Protein AF-A0A953PPV0-F1 (afdb_monomer_lite)

pLDDT: mean 80.87, std 15.38, range [53.09, 97.94]

Sequence (63 aa):
MRNGLLIAAVSAAIAIAGGRLSSQAQPDRVDFARDVQPILRQNCVGCHGPTVQQSRLRLDRRA

Radius of gyration: 28.99 Å; chains: 1; bounding box: 55×26×69 Å

Foldseek 3Di:
DVVVVVVVVVVVVCVVPPDPPPPPPDPPDDDCVPHPLVVCVVPPCVQCHPVHNPPVHHPPDDD

Secondary structure (DSSP, 8-state):
-HHHHHHHHHHHHHHHHS-------PPPPPPIIIIIHHHHHHHTTTTBSSS-BGGG---SS--

Structure (mmCIF, N/CA/C/O backbone):
data_AF-A0A953PPV0-F1
#
_entry.id   AF-A0A953PPV0-F1
#
loop_
_atom_site.group_PDB
_atom_site.id
_atom_site.type_symbol
_atom_site.label_atom_id
_atom_site.label_alt_id
_atom_site.label_comp_id
_atom_site.label_asym_id
_atom_site.label_entity_id
_atom_site.label_seq_id
_atom_site.pdbx_PDB_ins_code
_atom_site.Cartn_x
_atom_site.Cartn_y
_atom_site.Cartn_z
_atom_site.occupancy
_atom_site.B_iso_or_equiv
_atom_site.auth_seq_id
_atom_site.auth_comp_id
_atom_site.auth_asym_id
_atom_site.auth_atom_id
_atom_site.pdbx_PDB_model_num
ATOM 1 N N . MET A 1 1 ? 34.676 18.568 -56.292 1.00 59.94 1 MET A N 1
ATOM 2 C CA . MET A 1 1 ? 34.559 17.088 -56.314 1.00 59.94 1 MET A CA 1
ATOM 3 C C . MET A 1 1 ? 35.097 16.451 -55.031 1.00 59.94 1 MET A C 1
ATOM 5 O O . MET A 1 1 ? 34.367 15.716 -54.386 1.00 59.94 1 MET A O 1
ATOM 9 N N . ARG A 1 2 ? 36.327 16.781 -54.602 1.00 62.31 2 ARG A N 1
ATOM 10 C CA . ARG A 1 2 ? 36.992 16.188 -53.421 1.00 62.31 2 ARG A CA 1
ATOM 11 C C . ARG A 1 2 ? 36.306 16.481 -52.071 1.00 62.31 2 ARG A C 1
ATOM 13 O O . ARG A 1 2 ? 36.256 15.605 -51.219 1.00 62.31 2 ARG A O 1
ATOM 20 N N . ASN A 1 3 ? 35.686 17.654 -51.917 1.00 53.09 3 ASN A N 1
ATOM 21 C CA . ASN A 1 3 ? 34.978 18.032 -50.681 1.00 53.09 3 ASN A CA 1
ATOM 22 C C . ASN A 1 3 ? 33.613 17.338 -50.517 1.00 53.09 3 ASN A C 1
ATOM 24 O O . ASN A 1 3 ? 33.165 17.148 -49.394 1.00 53.09 3 ASN A O 1
ATOM 28 N N . GLY A 1 4 ? 32.969 16.920 -51.615 1.00 62.31 4 GLY A N 1
ATOM 29 C CA . GLY A 1 4 ? 31.684 16.207 -51.557 1.00 62.31 4 GLY A CA 1
ATOM 30 C C . GLY A 1 4 ? 31.824 14.778 -51.028 1.00 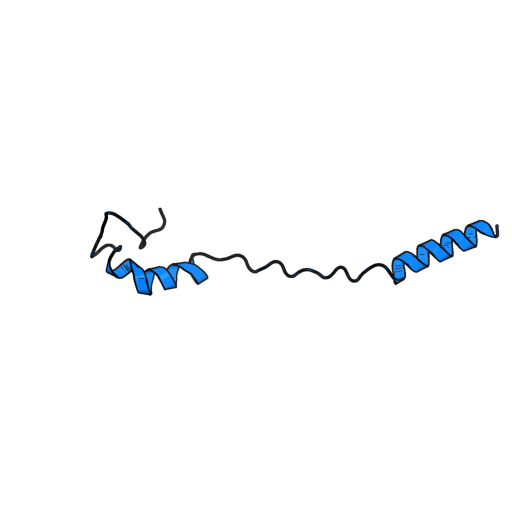62.31 4 GLY A C 1
ATOM 31 O O . GLY A 1 4 ? 30.951 14.293 -50.318 1.00 62.31 4 GLY A O 1
ATOM 32 N N . LEU A 1 5 ? 32.966 14.138 -51.304 1.00 67.56 5 LEU A N 1
ATOM 33 C CA . LEU A 1 5 ? 33.280 12.795 -50.813 1.00 67.56 5 LEU A CA 1
ATOM 34 C C . LEU A 1 5 ? 33.551 12.784 -49.299 1.00 67.56 5 LEU A C 1
ATOM 36 O O . LEU A 1 5 ? 33.156 11.852 -48.606 1.00 67.56 5 LEU A O 1
ATOM 40 N N . LEU A 1 6 ? 34.174 13.847 -48.778 1.00 67.12 6 LEU A N 1
ATOM 41 C CA . LEU A 1 6 ? 34.449 13.993 -47.347 1.00 67.12 6 LEU A CA 1
ATOM 42 C C . LEU A 1 6 ? 33.168 14.223 -46.536 1.00 67.12 6 LEU A C 1
ATOM 44 O O . LEU A 1 6 ? 33.008 13.627 -45.477 1.00 67.12 6 LEU A O 1
ATOM 48 N N . ILE A 1 7 ? 32.230 15.023 -47.054 1.00 66.31 7 ILE A N 1
ATOM 49 C CA . ILE A 1 7 ? 30.929 15.247 -46.404 1.00 66.31 7 ILE A CA 1
ATOM 50 C C . ILE A 1 7 ? 30.138 13.933 -4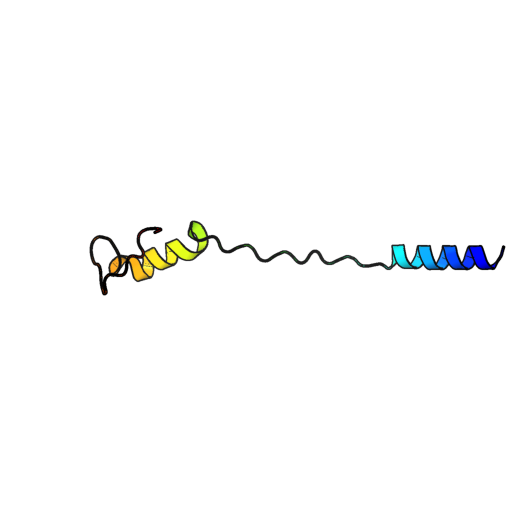6.335 1.00 66.31 7 ILE A C 1
ATOM 52 O O . ILE A 1 7 ? 29.662 13.567 -45.264 1.00 66.31 7 ILE A O 1
ATOM 56 N N . ALA A 1 8 ? 30.076 13.177 -47.437 1.00 63.50 8 ALA A N 1
ATOM 57 C CA . ALA A 1 8 ? 29.380 11.890 -47.478 1.00 63.50 8 ALA A CA 1
ATOM 58 C C . ALA A 1 8 ? 29.982 10.846 -46.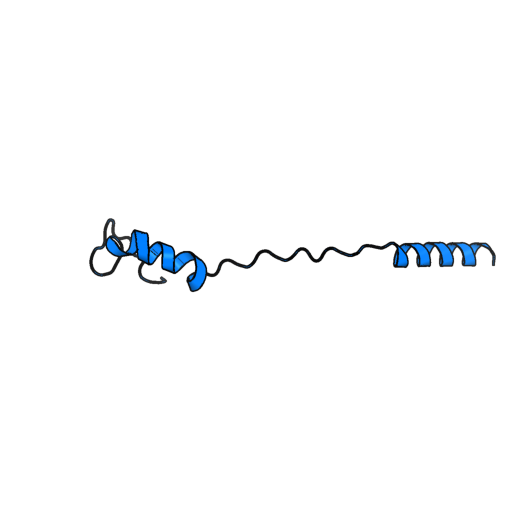514 1.00 63.50 8 ALA A C 1
ATOM 60 O O . ALA A 1 8 ? 29.242 10.114 -45.856 1.00 63.50 8 ALA A O 1
ATOM 61 N N . ALA A 1 9 ? 31.312 10.803 -46.384 1.00 62.66 9 ALA A N 1
ATOM 62 C CA . ALA A 1 9 ? 31.997 9.886 -45.472 1.00 62.66 9 ALA A CA 1
ATOM 63 C C . ALA A 1 9 ? 31.736 10.214 -43.989 1.00 62.66 9 ALA A C 1
ATOM 65 O O . ALA A 1 9 ? 31.530 9.307 -43.182 1.00 62.66 9 ALA A O 1
ATOM 66 N N . VAL A 1 10 ? 31.684 11.502 -43.629 1.00 63.59 10 VAL A N 1
ATOM 67 C CA . VAL A 1 10 ? 31.383 11.942 -42.255 1.00 63.59 10 VAL A CA 1
ATOM 68 C C . VAL A 1 10 ? 29.924 11.647 -41.887 1.00 63.59 10 VAL A C 1
ATOM 70 O O . VAL A 1 10 ? 29.656 11.164 -40.788 1.00 63.59 10 VAL A O 1
ATOM 73 N N . SER A 1 11 ? 28.979 11.853 -42.810 1.00 61.22 11 SER A N 1
ATOM 74 C CA . SER A 1 11 ? 27.563 11.519 -42.597 1.00 61.22 11 SER A CA 1
ATOM 75 C C . SER A 1 11 ? 27.331 10.016 -42.409 1.00 61.22 11 SER A C 1
ATOM 77 O O . SER A 1 11 ? 26.546 9.618 -41.549 1.00 61.22 11 SER A O 1
ATOM 79 N N . ALA A 1 12 ? 28.043 9.173 -43.164 1.00 60.00 12 ALA A N 1
ATOM 80 C CA . ALA A 1 12 ? 27.961 7.720 -43.031 1.00 60.00 12 ALA A CA 1
ATOM 81 C C . ALA A 1 12 ? 28.530 7.214 -41.691 1.00 60.00 12 ALA A C 1
ATOM 83 O O . ALA A 1 12 ? 27.969 6.299 -41.092 1.00 60.00 12 ALA A O 1
ATOM 84 N N . ALA A 1 13 ? 29.594 7.838 -41.172 1.00 59.47 13 ALA A N 1
ATOM 85 C CA . ALA A 1 13 ? 30.186 7.468 -39.884 1.00 59.47 13 ALA A CA 1
ATOM 86 C C . ALA A 1 13 ? 29.250 7.750 -38.689 1.00 59.47 13 ALA A C 1
ATOM 88 O O . ALA A 1 13 ? 29.187 6.955 -37.751 1.00 59.47 13 ALA A O 1
ATOM 89 N N . ILE A 1 14 ? 28.471 8.837 -38.742 1.00 60.94 14 ILE A N 1
ATOM 90 C CA . ILE A 1 14 ? 27.501 9.200 -37.693 1.00 60.94 14 ILE A CA 1
ATOM 91 C C . ILE A 1 14 ? 26.344 8.188 -37.623 1.00 60.94 14 ILE A C 1
ATOM 93 O O . ILE A 1 14 ? 25.886 7.860 -36.531 1.00 60.94 14 ILE A O 1
ATOM 97 N N . ALA A 1 15 ? 25.909 7.635 -38.759 1.00 59.84 15 ALA A N 1
ATOM 98 C CA . ALA A 1 15 ? 24.843 6.630 -38.801 1.00 59.84 15 ALA A CA 1
ATOM 99 C C . ALA A 1 15 ? 25.279 5.251 -38.263 1.00 59.84 15 ALA A C 1
ATOM 101 O O . ALA A 1 15 ? 24.452 4.504 -37.749 1.00 59.84 15 ALA A O 1
ATOM 102 N N . ILE A 1 16 ? 26.572 4.918 -38.355 1.00 59.97 16 ILE A N 1
ATOM 103 C CA . ILE A 1 16 ? 27.125 3.628 -37.902 1.00 59.97 16 ILE A CA 1
ATOM 104 C C . ILE A 1 16 ? 27.504 3.676 -36.409 1.00 59.97 16 ILE A C 1
ATOM 106 O O . ILE A 1 16 ? 27.401 2.668 -35.712 1.00 59.97 16 ILE A O 1
ATOM 110 N N . ALA A 1 17 ? 27.899 4.849 -35.898 1.00 61.41 17 ALA A N 1
ATOM 111 C CA . ALA A 1 17 ? 28.259 5.068 -34.492 1.00 61.41 17 ALA A CA 1
ATOM 112 C C . ALA A 1 17 ? 27.101 5.608 -33.621 1.00 61.41 17 ALA A C 1
ATOM 114 O O . ALA A 1 17 ? 27.214 5.669 -32.395 1.00 61.41 17 ALA A O 1
ATOM 115 N N . GLY A 1 18 ? 25.986 6.003 -34.241 1.00 59.81 18 GLY A N 1
ATOM 116 C CA . GLY A 1 18 ? 24.822 6.604 -33.599 1.00 59.81 18 GLY A CA 1
ATOM 117 C C . GLY A 1 18 ? 23.973 5.606 -32.820 1.00 59.81 18 GLY A C 1
ATOM 118 O O . GLY A 1 18 ? 22.923 5.189 -33.289 1.00 59.81 18 GLY A O 1
ATOM 119 N N . GLY A 1 19 ? 24.434 5.268 -31.616 1.00 60.34 19 GLY A N 1
ATOM 120 C CA . GLY A 1 19 ? 23.599 4.982 -30.452 1.00 60.34 19 GLY A CA 1
ATOM 121 C C . GLY A 1 19 ? 22.584 3.850 -30.603 1.00 60.34 19 GLY A C 1
ATOM 122 O O . GLY A 1 19 ? 21.471 4.037 -31.087 1.00 60.34 19 GLY A O 1
ATOM 123 N N . ARG A 1 20 ? 22.891 2.704 -29.985 1.00 66.81 20 ARG A N 1
ATOM 124 C CA . ARG A 1 20 ? 21.837 1.892 -29.365 1.00 66.81 20 ARG A CA 1
ATOM 125 C C . ARG A 1 20 ? 21.127 2.819 -28.378 1.00 66.81 20 ARG A C 1
ATOM 127 O O . ARG A 1 20 ? 21.630 3.043 -27.281 1.00 66.81 20 ARG A O 1
ATOM 134 N N . LEU A 1 21 ? 20.013 3.419 -28.788 1.00 65.56 21 LEU A N 1
ATOM 135 C CA . LEU A 1 21 ? 19.133 4.120 -27.873 1.00 65.56 21 LEU A CA 1
ATOM 136 C C . LEU A 1 21 ? 18.642 3.037 -26.918 1.00 65.56 21 LEU A C 1
ATOM 138 O O . LEU A 1 21 ? 17.832 2.194 -27.303 1.00 65.56 21 LEU A O 1
ATOM 142 N N . SER A 1 22 ? 19.239 2.971 -25.726 1.00 69.62 22 SER A N 1
ATOM 143 C CA . SER A 1 22 ? 18.787 2.071 -24.677 1.00 69.62 22 SER A CA 1
ATOM 144 C C . SER A 1 22 ? 17.301 2.331 -24.510 1.00 69.62 22 SER A C 1
ATOM 146 O O . SER A 1 22 ? 16.904 3.415 -24.078 1.00 69.62 22 SER A O 1
ATOM 148 N N . SER A 1 23 ? 16.477 1.369 -24.927 1.00 69.88 23 SER A N 1
ATOM 149 C CA . SER A 1 23 ? 15.062 1.375 -24.603 1.00 69.88 23 SER A CA 1
ATOM 150 C C . SER A 1 23 ? 15.018 1.244 -23.091 1.00 69.88 23 SER A C 1
ATOM 152 O O . SER A 1 23 ? 15.222 0.163 -22.543 1.00 69.88 23 SER A O 1
ATOM 154 N N . GLN A 1 24 ? 14.919 2.383 -22.408 1.00 72.69 24 GLN A N 1
ATOM 155 C CA . GLN A 1 24 ? 14.723 2.398 -20.973 1.00 72.69 24 GLN A CA 1
ATOM 156 C C . GLN A 1 24 ? 13.379 1.716 -20.769 1.00 72.69 24 GLN A C 1
ATOM 158 O O . GLN A 1 24 ? 12.348 2.271 -21.153 1.00 72.69 24 GLN A O 1
ATOM 163 N N . ALA A 1 25 ? 13.410 0.477 -20.274 1.00 73.88 25 ALA A N 1
ATOM 164 C CA . ALA A 1 25 ? 12.206 -0.242 -19.910 1.00 73.88 25 ALA A CA 1
ATOM 165 C C . ALA A 1 25 ? 11.435 0.675 -18.964 1.00 73.88 25 ALA A C 1
ATOM 167 O O . ALA A 1 25 ? 11.927 1.039 -17.894 1.00 73.88 25 ALA A O 1
ATOM 168 N N . GLN A 1 26 ? 10.279 1.145 -19.423 1.00 75.94 26 GLN A N 1
ATOM 169 C CA . GLN A 1 26 ? 9.458 2.015 -18.610 1.00 75.94 26 GLN A CA 1
ATOM 170 C C . GLN A 1 26 ? 9.051 1.188 -17.389 1.00 75.94 26 GLN A C 1
ATOM 172 O O . GLN A 1 26 ? 8.602 0.057 -17.584 1.00 75.94 26 GLN A O 1
ATOM 177 N N . PRO A 1 27 ? 9.249 1.690 -16.158 1.00 78.06 27 PRO A N 1
ATOM 178 C CA . PRO A 1 27 ? 8.891 0.927 -14.975 1.00 78.06 27 PRO A CA 1
ATOM 179 C C . PRO A 1 27 ? 7.429 0.504 -15.090 1.00 78.06 27 PRO A C 1
ATOM 181 O O . PRO A 1 27 ? 6.579 1.312 -15.491 1.00 78.06 27 PRO A O 1
ATOM 184 N N . ASP A 1 28 ? 7.162 -0.768 -14.784 1.00 88.19 28 ASP A N 1
ATOM 185 C CA . ASP A 1 28 ? 5.809 -1.304 -14.819 1.00 88.19 28 ASP A CA 1
ATOM 186 C C . ASP A 1 28 ? 4.904 -0.394 -13.996 1.00 88.19 28 ASP A C 1
ATOM 188 O O . ASP A 1 28 ? 5.205 -0.037 -12.852 1.00 88.19 28 ASP A O 1
ATOM 192 N N . ARG A 1 29 ? 3.792 0.028 -14.602 1.00 92.06 29 ARG A N 1
ATOM 193 C CA . ARG A 1 29 ? 2.828 0.851 -13.882 1.00 92.06 29 ARG A CA 1
ATOM 194 C C . ARG A 1 29 ? 2.280 0.041 -12.716 1.00 92.06 29 ARG A C 1
ATOM 196 O O . ARG A 1 29 ? 1.907 -1.119 -12.881 1.00 92.06 29 ARG A O 1
ATOM 203 N N . VAL A 1 30 ? 2.211 0.692 -11.560 1.00 93.38 30 VAL A N 1
ATOM 204 C CA . VAL A 1 30 ? 1.548 0.133 -10.385 1.00 93.38 30 VAL A CA 1
ATOM 205 C C . VAL A 1 30 ? 0.078 -0.082 -10.723 1.00 93.38 30 VAL A C 1
ATOM 207 O O . VAL A 1 30 ? -0.618 0.854 -11.125 1.00 93.38 30 VAL A O 1
ATOM 210 N N . ASP A 1 31 ? -0.385 -1.311 -10.542 1.00 94.00 31 ASP A N 1
ATOM 211 C CA . ASP A 1 31 ? -1.781 -1.687 -10.682 1.00 94.00 31 ASP A CA 1
ATOM 212 C C . ASP A 1 31 ? -2.410 -1.827 -9.296 1.00 94.00 31 ASP A C 1
ATOM 214 O O . ASP A 1 31 ? -1.937 -2.570 -8.440 1.00 94.00 31 ASP A O 1
ATOM 218 N N . PHE A 1 32 ? -3.501 -1.105 -9.049 1.00 93.69 32 PHE A N 1
ATOM 219 C CA . PHE A 1 32 ? -4.110 -1.086 -7.721 1.00 93.69 32 PHE A CA 1
ATOM 220 C C . PHE A 1 32 ? -4.628 -2.466 -7.293 1.00 93.69 32 PHE A C 1
ATOM 222 O O . PHE A 1 32 ? -4.489 -2.828 -6.126 1.00 93.69 32 PHE A O 1
ATOM 229 N N . ALA A 1 33 ? -5.238 -3.228 -8.204 1.00 94.38 33 ALA A N 1
ATOM 230 C CA . ALA A 1 33 ? -5.853 -4.508 -7.868 1.00 94.38 33 ALA A CA 1
ATOM 231 C C . ALA A 1 33 ? -4.794 -5.584 -7.588 1.00 94.38 33 ALA A C 1
ATOM 233 O O . ALA A 1 33 ? -4.936 -6.355 -6.640 1.00 94.38 33 ALA A O 1
ATOM 234 N N . ARG A 1 34 ? -3.719 -5.602 -8.380 1.00 95.62 34 ARG A N 1
ATOM 235 C CA . ARG A 1 34 ? -2.594 -6.529 -8.234 1.00 95.62 34 ARG A CA 1
ATOM 236 C C . ARG A 1 34 ? -1.680 -6.150 -7.071 1.00 95.62 34 ARG A C 1
ATOM 238 O O . ARG A 1 34 ? -1.323 -7.021 -6.283 1.00 95.62 34 ARG A O 1
ATOM 245 N N . ASP A 1 35 ? -1.325 -4.871 -6.952 1.00 96.44 35 ASP A N 1
ATOM 246 C CA . ASP A 1 35 ? -0.194 -4.442 -6.120 1.00 96.44 35 ASP A CA 1
ATOM 247 C C . ASP A 1 35 ? -0.632 -3.855 -4.767 1.00 96.44 35 ASP A C 1
ATOM 249 O O . ASP A 1 35 ? 0.042 -4.055 -3.761 1.00 96.44 35 ASP A O 1
ATOM 253 N N . VAL A 1 36 ? -1.771 -3.153 -4.699 1.00 95.00 36 VAL A N 1
ATOM 254 C CA . VAL A 1 36 ? -2.182 -2.399 -3.493 1.00 95.00 36 VAL A CA 1
ATOM 255 C C . VAL A 1 36 ? -3.292 -3.102 -2.714 1.00 95.00 36 VAL A C 1
ATOM 257 O O . VAL A 1 36 ? -3.223 -3.239 -1.490 1.00 95.00 36 VAL A O 1
ATOM 260 N N . GLN A 1 37 ? -4.328 -3.570 -3.408 1.00 95.94 37 GLN A N 1
ATOM 261 C CA . GLN A 1 37 ? -5.512 -4.156 -2.788 1.00 95.94 37 GLN A CA 1
ATOM 262 C C . GLN A 1 37 ? -5.195 -5.345 -1.858 1.00 95.94 37 GLN A C 1
ATOM 264 O O . GLN A 1 37 ? -5.770 -5.387 -0.767 1.00 95.94 37 GLN A O 1
ATOM 269 N N . PRO A 1 38 ? -4.298 -6.298 -2.192 1.00 96.56 38 PRO A N 1
ATOM 270 C CA . PRO A 1 38 ? -3.990 -7.418 -1.302 1.00 96.56 38 PRO A CA 1
ATOM 271 C C . PRO A 1 38 ? -3.402 -6.964 0.038 1.00 96.56 38 PRO A C 1
ATOM 273 O O . PRO A 1 38 ? -3.783 -7.495 1.081 1.00 96.56 38 PRO A O 1
ATOM 276 N N . ILE A 1 39 ? -2.552 -5.934 0.015 1.00 97.69 39 ILE A N 1
ATOM 277 C CA . ILE A 1 39 ? -1.910 -5.371 1.208 1.00 97.69 39 ILE A CA 1
ATOM 278 C C . ILE A 1 39 ? -2.966 -4.760 2.132 1.00 97.69 39 ILE A C 1
ATOM 280 O O . ILE A 1 39 ? -2.981 -5.049 3.331 1.00 97.69 39 ILE A O 1
ATOM 284 N N . LEU A 1 40 ? -3.884 -3.962 1.577 1.00 96.75 40 LEU A N 1
ATOM 285 C CA . LEU A 1 40 ? -4.968 -3.351 2.349 1.00 96.75 40 LEU A CA 1
ATOM 286 C C . LEU A 1 40 ? -5.913 -4.404 2.931 1.00 96.75 40 LEU A C 1
ATOM 288 O O . LEU A 1 40 ? -6.309 -4.299 4.092 1.00 96.75 40 LEU A O 1
AT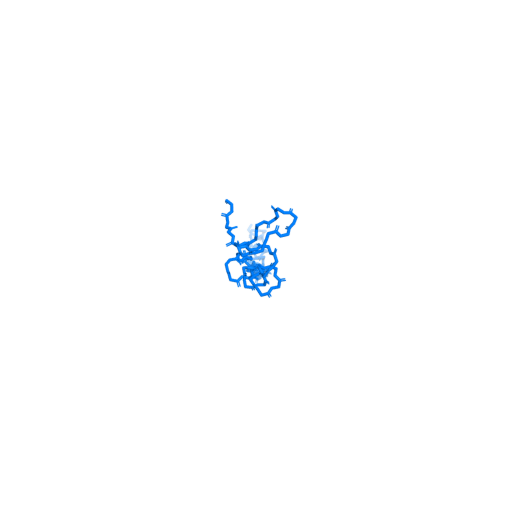OM 292 N N . ARG A 1 41 ? -6.253 -5.445 2.160 1.00 96.00 41 ARG A N 1
ATOM 293 C CA . ARG A 1 41 ? -7.101 -6.540 2.654 1.00 96.00 41 ARG A CA 1
ATOM 294 C C . ARG A 1 41 ? -6.470 -7.264 3.836 1.00 96.00 41 ARG A C 1
ATOM 296 O O . ARG A 1 41 ? -7.178 -7.574 4.786 1.00 96.00 41 ARG A O 1
ATOM 303 N N . GLN A 1 42 ? -5.164 -7.515 3.778 1.00 97.81 42 GLN A N 1
ATOM 304 C CA . GLN A 1 42 ? -4.464 -8.269 4.812 1.00 97.81 42 GLN A CA 1
ATOM 305 C C . GLN A 1 42 ? -4.238 -7.457 6.091 1.00 97.81 42 GLN A C 1
ATOM 307 O O . GLN A 1 42 ? -4.343 -8.011 7.180 1.00 97.81 42 GLN A O 1
ATOM 312 N N . ASN A 1 43 ? -3.953 -6.158 5.970 1.00 97.94 43 ASN A N 1
ATOM 313 C CA . ASN A 1 43 ? -3.476 -5.362 7.104 1.00 97.94 43 ASN A CA 1
ATOM 314 C C . ASN A 1 43 ? -4.472 -4.307 7.604 1.00 97.94 43 ASN A C 1
ATOM 316 O O . ASN A 1 43 ? -4.325 -3.820 8.720 1.00 97.94 43 ASN A O 1
ATOM 320 N N . CYS A 1 44 ? -5.466 -3.916 6.801 1.00 96.50 44 CYS A N 1
ATOM 321 C CA . CYS A 1 44 ? -6.279 -2.730 7.093 1.00 96.50 44 CYS A CA 1
ATOM 322 C C . CYS A 1 44 ? -7.784 -3.015 7.118 1.00 96.50 44 CYS A C 1
ATOM 324 O O . CYS A 1 44 ? -8.496 -2.487 7.972 1.00 96.50 44 CYS A O 1
ATOM 326 N N . VAL A 1 45 ? -8.290 -3.857 6.210 1.00 96.69 45 VAL A N 1
ATOM 327 C CA . VAL A 1 45 ? -9.738 -4.109 6.067 1.00 96.69 45 VAL A CA 1
ATOM 328 C C . VAL A 1 45 ? -10.355 -4.742 7.318 1.00 96.69 45 VAL A C 1
ATOM 330 O O . VAL A 1 45 ? -11.535 -4.521 7.573 1.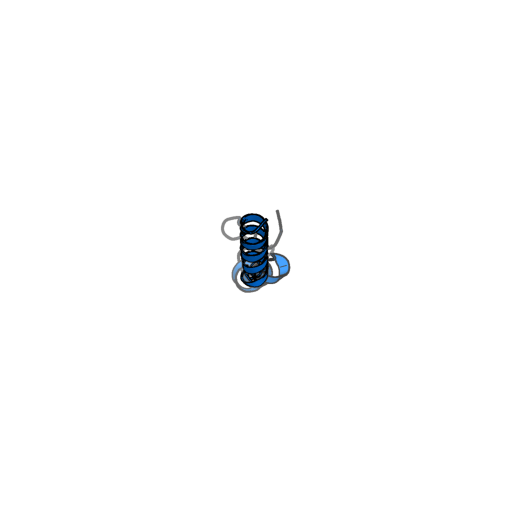00 96.69 45 VAL A O 1
ATOM 333 N N . GLY A 1 46 ? -9.577 -5.443 8.149 1.00 96.19 46 GLY A N 1
ATOM 334 C CA . GLY A 1 46 ? -10.070 -5.964 9.431 1.00 96.19 46 GLY A CA 1
ATOM 335 C C . GLY A 1 46 ? -10.670 -4.881 10.341 1.00 96.19 46 GLY A C 1
ATOM 336 O O . GLY A 1 46 ? -11.697 -5.118 10.969 1.00 96.19 46 GLY A O 1
ATOM 337 N N . CYS A 1 47 ? -10.078 -3.680 10.350 1.00 96.94 47 CYS A N 1
ATOM 338 C CA . CYS A 1 47 ? -10.523 -2.537 11.158 1.00 96.94 47 CYS A CA 1
ATOM 339 C C . CYS A 1 47 ? -11.250 -1.442 10.359 1.00 96.94 47 CYS A C 1
ATOM 341 O O . CYS A 1 47 ? -11.955 -0.617 10.944 1.00 96.94 47 CYS A O 1
ATOM 343 N N . HIS A 1 48 ? -11.052 -1.406 9.039 1.00 95.94 48 HIS A N 1
ATOM 344 C CA . HIS A 1 48 ? -11.579 -0.386 8.123 1.00 95.94 48 HIS A CA 1
ATOM 345 C C . HIS A 1 48 ? -12.437 -1.000 7.004 1.00 95.94 48 HIS A C 1
ATOM 347 O O . HIS A 1 48 ? -12.357 -0.600 5.837 1.00 95.94 48 HIS A O 1
ATOM 353 N N . GLY A 1 49 ? -13.221 -2.013 7.364 1.00 93.94 49 GLY A N 1
ATOM 354 C CA . GLY A 1 49 ? -14.073 -2.796 6.476 1.00 93.94 49 GLY A CA 1
ATOM 355 C C . GLY A 1 49 ? -15.558 -2.684 6.828 1.00 93.94 49 GLY A C 1
ATOM 356 O O . GLY A 1 49 ? -15.969 -1.808 7.586 1.00 93.94 49 GLY A O 1
ATOM 357 N N . PRO A 1 50 ? -16.415 -3.554 6.278 1.00 93.62 50 PRO A N 1
ATOM 358 C CA . PRO A 1 50 ? -17.851 -3.490 6.537 1.00 93.62 50 PRO A CA 1
ATOM 359 C C . PRO A 1 50 ? -18.207 -3.895 7.974 1.00 93.62 50 PRO A C 1
ATOM 361 O O . PRO A 1 50 ? -19.151 -3.351 8.538 1.00 93.62 50 PRO A O 1
ATOM 364 N N . THR A 1 51 ? -17.440 -4.813 8.566 1.00 94.81 51 T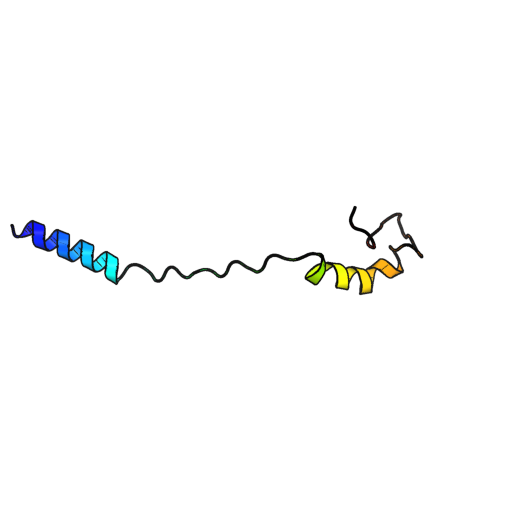HR A N 1
ATOM 365 C CA . THR A 1 51 ? -17.677 -5.330 9.921 1.00 94.81 51 THR A CA 1
ATOM 366 C C . THR A 1 51 ? -17.252 -4.340 11.003 1.00 94.81 51 THR A C 1
ATOM 368 O O . THR A 1 51 ? -17.959 -4.154 11.988 1.00 94.81 51 THR A O 1
ATOM 371 N N . VAL A 1 52 ? -16.099 -3.693 10.819 1.00 95.31 52 VAL A N 1
ATOM 372 C CA . VAL A 1 52 ? -15.531 -2.712 11.750 1.00 95.31 52 VAL A CA 1
ATOM 373 C C . VAL A 1 52 ? -15.123 -1.486 10.943 1.00 95.31 52 VAL A C 1
ATOM 375 O O . VAL A 1 52 ? -14.401 -1.618 9.959 1.00 95.31 52 VAL A O 1
ATOM 378 N N . GLN A 1 53 ? -15.583 -0.303 11.360 1.00 92.25 53 GLN A N 1
ATOM 379 C CA . GLN A 1 53 ? -15.281 0.974 10.702 1.00 92.25 53 GLN A CA 1
ATOM 380 C C . GLN A 1 53 ? -14.637 1.965 11.665 1.00 92.25 53 GLN A C 1
ATOM 382 O O . GLN A 1 53 ? -15.247 2.949 12.093 1.00 92.25 53 GLN A O 1
ATOM 387 N N . GLN A 1 54 ? -13.375 1.724 12.001 1.00 95.94 54 GLN A N 1
ATOM 388 C CA . GLN A 1 54 ? -12.623 2.669 12.814 1.00 95.94 54 GLN A CA 1
ATOM 389 C C . GLN A 1 54 ? -12.438 3.998 12.074 1.00 95.94 54 GLN A C 1
ATOM 391 O O . GLN A 1 54 ? -12.153 4.042 10.873 1.00 95.94 54 GLN A O 1
ATOM 396 N N . SER A 1 55 ? -12.631 5.095 12.810 1.00 94.81 55 SER A N 1
ATOM 397 C CA . SER A 1 55 ? -12.389 6.466 12.342 1.00 94.81 55 SER A CA 1
ATOM 398 C C . SER A 1 55 ? -13.152 6.865 11.070 1.00 94.81 55 SER A C 1
ATOM 400 O O . SER A 1 55 ? -12.753 7.803 10.386 1.00 94.81 55 SER A O 1
ATOM 402 N N . ARG A 1 56 ? -14.257 6.170 10.748 1.00 90.69 56 ARG A N 1
ATOM 403 C CA . ARG A 1 56 ? -15.071 6.373 9.530 1.00 90.69 56 ARG A CA 1
ATOM 404 C C . ARG A 1 56 ? -14.295 6.211 8.210 1.00 90.69 56 ARG A C 1
ATOM 406 O O . ARG A 1 56 ? -14.749 6.686 7.171 1.00 90.69 56 ARG A O 1
ATOM 413 N N . LEU A 1 57 ? -13.149 5.528 8.230 1.00 93.50 57 LEU A N 1
ATOM 414 C CA . LEU A 1 57 ? -12.363 5.224 7.034 1.00 93.50 57 LEU A CA 1
ATOM 415 C C . LEU A 1 57 ? -12.822 3.898 6.406 1.00 93.50 57 LEU A C 1
ATOM 417 O O . LEU A 1 57 ? -13.033 2.913 7.113 1.00 93.50 57 LEU A O 1
ATOM 421 N N . ARG A 1 58 ? -12.952 3.870 5.072 1.00 92.19 58 ARG A N 1
ATOM 422 C CA . ARG A 1 58 ? -13.365 2.696 4.284 1.00 92.19 58 ARG A CA 1
ATOM 423 C C . ARG A 1 58 ? -12.305 2.344 3.247 1.00 92.19 58 ARG A C 1
ATOM 425 O O . ARG A 1 58 ? -12.097 3.119 2.319 1.00 92.19 58 ARG A O 1
ATOM 432 N N . LEU A 1 59 ? -11.667 1.184 3.402 1.00 94.00 59 LEU A N 1
ATOM 433 C CA . LEU A 1 59 ? -10.612 0.685 2.500 1.00 94.00 59 LEU A CA 1
ATOM 434 C C . LEU A 1 59 ? -11.016 -0.586 1.738 1.00 94.00 59 LEU A C 1
ATOM 436 O O . LEU A 1 59 ? -10.259 -1.097 0.918 1.00 94.00 59 LEU A O 1
ATOM 440 N N . ASP A 1 60 ? -12.214 -1.100 1.995 1.00 91.50 60 ASP A N 1
ATOM 441 C CA . ASP A 1 60 ? -12.779 -2.306 1.388 1.00 91.50 60 ASP A CA 1
ATOM 442 C C . ASP A 1 60 ? -13.458 -2.061 0.032 1.00 91.50 60 ASP A C 1
ATOM 444 O O . ASP A 1 60 ? -13.852 -3.006 -0.648 1.00 91.50 60 ASP A O 1
ATOM 448 N N . ARG A 1 61 ? -13.601 -0.800 -0.375 1.00 86.44 61 ARG A N 1
ATOM 449 C CA . ARG A 1 61 ? -14.307 -0.398 -1.592 1.00 86.44 61 ARG A CA 1
ATOM 450 C C . ARG A 1 61 ? -13.543 0.688 -2.332 1.00 86.44 61 ARG A C 1
ATOM 452 O O . ARG A 1 61 ? -12.902 1.535 -1.715 1.00 86.44 61 ARG A O 1
ATOM 459 N N . ARG A 1 62 ? -13.645 0.670 -3.660 1.00 74.88 62 ARG A N 1
ATOM 460 C CA . ARG A 1 62 ? -13.228 1.795 -4.499 1.00 74.88 62 ARG A CA 1
ATOM 461 C C . ARG A 1 62 ? -14.345 2.840 -4.427 1.00 74.88 62 ARG A C 1
ATOM 463 O O . ARG A 1 62 ? -15.506 2.467 -4.586 1.00 74.88 62 ARG A O 1
ATOM 470 N N . ALA A 1 63 ? -13.997 4.074 -4.066 1.00 63.66 63 ALA A N 1
ATOM 471 C CA . ALA A 1 63 ? -14.937 5.193 -4.040 1.00 63.66 63 ALA A CA 1
ATOM 472 C C . ALA A 1 63 ? -15.375 5.575 -5.459 1.00 63.66 63 ALA A C 1
ATOM 474 O O . ALA A 1 63 ? -14.539 5.416 -6.382 1.00 63.66 63 ALA A O 1
#